Protein AF-A0A660T1B3-F1 (afdb_monomer)

Structure (mmCIF, N/CA/C/O backbone):
data_AF-A0A660T1B3-F1
#
_entry.id   AF-A0A660T1B3-F1
#
loop_
_atom_site.group_PDB
_atom_site.id
_atom_site.type_symbol
_atom_site.label_atom_id
_atom_site.label_alt_id
_atom_site.label_comp_id
_atom_site.label_asym_id
_atom_site.label_entity_id
_atom_site.label_seq_id
_atom_site.pdbx_PDB_ins_code
_atom_site.Cartn_x
_atom_site.Cartn_y
_atom_site.Cartn_z
_atom_site.occupancy
_atom_site.B_iso_or_equiv
_atom_site.auth_seq_id
_atom_site.auth_comp_id
_atom_site.auth_asym_id
_atom_site.auth_atom_id
_atom_site.pdbx_PDB_model_num
ATOM 1 N N . VAL A 1 1 ? 0.454 -4.805 29.488 1.00 26.52 1 VAL A N 1
ATOM 2 C CA . VAL A 1 1 ? -0.826 -5.228 30.100 1.00 26.52 1 VAL A CA 1
ATOM 3 C C . VAL A 1 1 ? -1.821 -5.362 28.967 1.00 26.52 1 VAL A C 1
ATOM 5 O O . VAL A 1 1 ? -2.047 -4.370 28.291 1.00 26.52 1 VAL A O 1
ATOM 8 N N . PHE A 1 2 ? -2.314 -6.566 28.679 1.00 25.52 2 PHE A N 1
ATOM 9 C CA . PHE A 1 2 ? -3.282 -6.783 27.601 1.00 25.52 2 PHE A CA 1
ATOM 10 C C . PHE A 1 2 ? -4.563 -7.349 28.200 1.00 25.52 2 PHE A C 1
ATOM 12 O O . PHE A 1 2 ? -4.541 -8.415 28.809 1.00 25.52 2 PHE A O 1
ATOM 19 N N . ALA A 1 3 ? -5.656 -6.612 28.031 1.00 30.05 3 ALA A N 1
ATOM 20 C CA . ALA A 1 3 ? -7.001 -7.147 28.133 1.00 30.05 3 ALA A CA 1
ATOM 21 C C . ALA A 1 3 ? -7.388 -7.685 26.746 1.00 30.05 3 ALA A C 1
ATOM 23 O O . ALA A 1 3 ? -7.160 -7.025 25.732 1.00 30.05 3 ALA A O 1
ATOM 24 N N . SER A 1 4 ? -7.921 -8.901 26.706 1.00 45.31 4 SER A N 1
ATOM 25 C CA . SER A 1 4 ? -8.544 -9.495 25.519 1.00 45.31 4 SER A CA 1
ATOM 26 C C . SER A 1 4 ? -9.990 -9.016 25.441 1.00 45.31 4 SER A C 1
ATOM 28 O O . SER A 1 4 ? -10.636 -9.098 26.476 1.00 45.31 4 SER A O 1
ATOM 30 N N . TRP A 1 5 ? -10.522 -8.627 24.271 1.00 36.81 5 TRP A N 1
ATOM 31 C CA . TRP A 1 5 ? -11.937 -8.889 23.934 1.00 36.81 5 TRP A CA 1
ATOM 32 C C . TRP A 1 5 ? -12.277 -8.684 22.427 1.00 36.81 5 TRP A C 1
ATOM 34 O O . TRP A 1 5 ? -12.003 -7.644 21.835 1.00 36.81 5 TRP A O 1
ATOM 44 N N . GLU A 1 6 ? -12.833 -9.740 21.819 1.00 46.72 6 GLU A N 1
ATOM 45 C CA . GLU A 1 6 ? -13.788 -9.871 20.684 1.00 46.72 6 GLU A CA 1
ATOM 46 C C . GLU A 1 6 ? -13.691 -9.168 19.307 1.00 46.72 6 GLU A C 1
ATOM 48 O O . GLU A 1 6 ? -14.525 -9.465 18.452 1.00 46.72 6 GLU A O 1
ATOM 53 N N . ASN A 1 7 ? -12.679 -8.375 18.961 1.00 53.16 7 ASN A N 1
ATOM 54 C CA . ASN A 1 7 ? -12.677 -7.723 17.634 1.00 53.16 7 ASN A CA 1
ATOM 55 C C . ASN A 1 7 ? -11.872 -8.472 16.547 1.00 53.16 7 ASN A C 1
ATOM 57 O O . ASN A 1 7 ? -10.643 -8.501 16.555 1.00 53.16 7 ASN A O 1
ATOM 61 N N . ARG A 1 8 ? -12.580 -9.059 15.563 1.00 64.06 8 ARG A N 1
ATOM 62 C CA . ARG A 1 8 ? -12.036 -9.838 14.419 1.00 64.06 8 ARG A CA 1
ATOM 63 C C . ARG A 1 8 ? -11.347 -9.012 13.318 1.00 64.06 8 ARG A C 1
ATOM 65 O O . ARG A 1 8 ? -10.977 -9.575 12.289 1.00 64.06 8 ARG A O 1
ATOM 72 N N . LEU A 1 9 ? -11.165 -7.706 13.491 1.00 65.06 9 LEU A N 1
ATOM 73 C CA . LEU A 1 9 ? -10.537 -6.868 12.470 1.00 65.06 9 LEU A CA 1
ATOM 74 C C . LEU A 1 9 ? -9.041 -6.722 12.732 1.00 65.06 9 LEU A C 1
ATOM 76 O O . LEU A 1 9 ? -8.616 -6.288 13.801 1.00 65.06 9 LEU A O 1
ATOM 80 N N . LYS A 1 10 ? -8.245 -7.047 11.715 1.00 68.38 10 LYS A N 1
ATOM 81 C CA . LYS A 1 10 ? -6.809 -6.784 11.696 1.00 68.38 10 LYS A CA 1
ATOM 82 C C . LYS A 1 10 ? -6.499 -5.836 10.549 1.00 68.38 10 LYS A C 1
ATOM 84 O O . LYS A 1 10 ? -6.680 -6.191 9.390 1.00 68.38 10 LYS A O 1
ATOM 89 N N . ALA A 1 11 ? -6.029 -4.644 10.890 1.00 71.88 11 ALA A N 1
ATOM 90 C CA . ALA A 1 11 ? -5.554 -3.654 9.938 1.00 71.88 11 ALA A CA 1
ATOM 91 C C . ALA A 1 11 ? -4.029 -3.738 9.827 1.00 71.88 11 ALA A C 1
ATOM 93 O O . ALA A 1 11 ? -3.334 -3.768 10.843 1.00 71.88 11 ALA A O 1
ATOM 94 N N . VAL A 1 12 ? -3.502 -3.757 8.604 1.00 74.19 12 VAL A N 1
ATOM 95 C CA . VAL A 1 12 ? -2.057 -3.732 8.345 1.00 74.19 12 VAL A CA 1
ATOM 96 C C . VAL A 1 12 ? -1.754 -2.652 7.319 1.00 74.19 12 VAL A C 1
ATOM 98 O O . VAL A 1 12 ? -2.461 -2.518 6.324 1.00 74.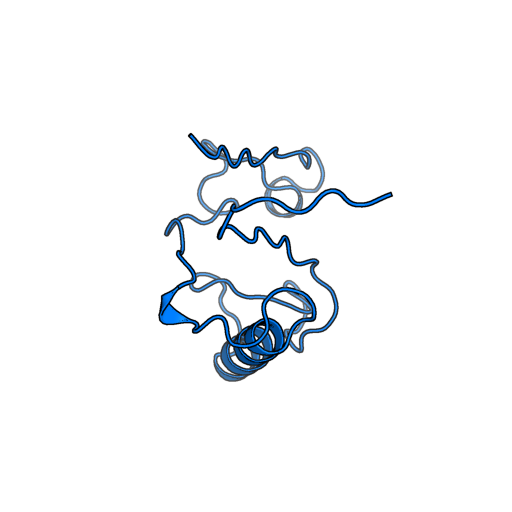19 12 VAL A O 1
ATOM 101 N N . ILE A 1 13 ? -0.680 -1.900 7.556 1.00 77.88 13 ILE A N 1
ATOM 102 C CA . ILE A 1 13 ? -0.122 -0.941 6.602 1.00 77.88 13 ILE A CA 1
ATOM 103 C C . ILE A 1 13 ? 1.257 -1.456 6.200 1.00 77.88 13 ILE A C 1
ATOM 105 O O . ILE A 1 13 ? 2.135 -1.639 7.043 1.00 77.88 13 ILE A O 1
ATOM 109 N N . THR A 1 14 ? 1.454 -1.711 4.909 1.00 81.31 14 THR A N 1
ATOM 110 C CA . THR A 1 14 ? 2.751 -2.135 4.376 1.00 81.31 14 THR A CA 1
ATOM 111 C C . THR A 1 14 ? 3.668 -0.938 4.159 1.00 81.31 14 THR A C 1
ATOM 113 O O . THR A 1 14 ? 3.221 0.135 3.754 1.00 81.31 14 THR A O 1
ATOM 116 N N . THR A 1 15 ? 4.972 -1.134 4.342 1.00 83.00 15 THR A N 1
ATOM 117 C CA . THR A 1 15 ? 5.977 -0.178 3.856 1.00 83.00 15 THR A CA 1
ATOM 118 C C . THR A 1 15 ? 6.417 -0.552 2.440 1.00 83.00 15 THR A C 1
ATOM 120 O O . THR A 1 15 ? 6.064 -1.606 1.919 1.00 83.00 15 THR A O 1
ATOM 123 N N . ARG A 1 16 ? 7.242 0.289 1.810 1.00 85.25 16 ARG A N 1
ATOM 124 C CA . ARG A 1 16 ? 7.850 -0.014 0.504 1.00 85.25 16 ARG A CA 1
ATOM 125 C C . ARG A 1 16 ? 8.961 -1.075 0.549 1.00 85.25 16 ARG A C 1
ATOM 127 O O . ARG A 1 16 ? 9.521 -1.383 -0.505 1.00 85.25 16 ARG A O 1
ATOM 134 N N . ILE A 1 17 ? 9.358 -1.541 1.732 1.00 89.00 17 ILE A N 1
ATOM 135 C CA . ILE A 1 17 ? 10.537 -2.390 1.966 1.00 89.00 17 ILE A CA 1
ATOM 136 C C . ILE A 1 17 ? 10.132 -3.871 1.942 1.00 89.00 17 ILE A C 1
ATOM 138 O O . ILE A 1 17 ? 9.061 -4.221 2.428 1.00 89.00 17 ILE A O 1
ATOM 142 N N . GLY A 1 18 ? 11.012 -4.737 1.424 1.00 87.94 18 GLY A N 1
ATOM 143 C CA . GLY A 1 18 ? 10.880 -6.196 1.533 1.00 87.94 18 GLY A CA 1
ATOM 144 C C . GLY A 1 18 ? 10.221 -6.889 0.339 1.00 87.94 18 GLY A C 1
ATOM 145 O O . GLY A 1 18 ? 9.802 -8.036 0.469 1.00 87.94 18 GLY A O 1
ATOM 146 N N . GLY A 1 19 ? 10.118 -6.211 -0.807 1.00 91.00 19 GLY A N 1
ATOM 147 C CA . GLY A 1 19 ? 9.682 -6.826 -2.063 1.00 91.00 19 GLY A CA 1
ATOM 148 C C . GLY A 1 19 ? 10.798 -6.910 -3.104 1.00 91.00 19 GLY A C 1
ATOM 149 O O . GLY A 1 19 ? 11.960 -6.639 -2.802 1.00 91.00 19 GLY A O 1
ATOM 150 N N . ILE A 1 20 ? 10.438 -7.280 -4.334 1.00 93.94 20 ILE A N 1
ATOM 151 C CA . ILE A 1 20 ? 11.387 -7.504 -5.440 1.00 93.94 20 ILE A CA 1
ATOM 152 C C . ILE A 1 20 ? 11.179 -6.587 -6.656 1.00 93.94 20 ILE A C 1
ATOM 154 O O . ILE A 1 20 ? 11.858 -6.745 -7.669 1.00 93.94 20 ILE A O 1
ATOM 158 N N . SER A 1 21 ? 10.255 -5.628 -6.579 1.00 92.19 21 SER A N 1
ATOM 159 C CA . SER A 1 21 ? 10.030 -4.654 -7.651 1.00 92.19 21 SER A CA 1
ATOM 160 C C . SER A 1 21 ? 11.258 -3.763 -7.844 1.00 92.19 21 SER A C 1
ATOM 162 O O . SER A 1 21 ? 11.921 -3.365 -6.879 1.00 92.19 21 SER A O 1
ATOM 164 N N . LEU A 1 22 ? 11.542 -3.399 -9.092 1.00 90.94 22 LEU A N 1
ATOM 165 C CA . LEU A 1 22 ? 12.677 -2.548 -9.453 1.00 90.94 22 LEU A CA 1
ATOM 166 C C . LEU A 1 22 ? 12.315 -1.050 -9.410 1.00 90.94 22 LEU A C 1
ATOM 168 O O . LEU A 1 22 ? 11.136 -0.684 -9.329 1.00 90.94 22 LEU A O 1
ATOM 172 N N . PRO A 1 23 ? 13.310 -0.138 -9.417 1.00 88.19 23 PRO A N 1
ATOM 173 C CA . PRO A 1 23 ? 13.051 1.288 -9.596 1.00 88.19 23 PRO A CA 1
ATOM 174 C C . PRO A 1 23 ? 12.192 1.552 -10.849 1.00 88.19 23 PRO A C 1
ATOM 176 O O . PRO A 1 23 ? 12.371 0.866 -11.851 1.00 88.19 23 PRO A O 1
ATOM 179 N N . PRO A 1 24 ? 11.273 2.538 -10.820 1.00 83.00 24 PRO A N 1
ATOM 180 C CA . PRO A 1 24 ? 11.080 3.547 -9.773 1.00 83.00 24 PRO A CA 1
ATOM 181 C C . PRO A 1 24 ? 10.147 3.116 -8.626 1.00 83.00 24 PRO A C 1
ATOM 183 O O . PRO A 1 24 ? 9.932 3.886 -7.685 1.00 83.00 24 P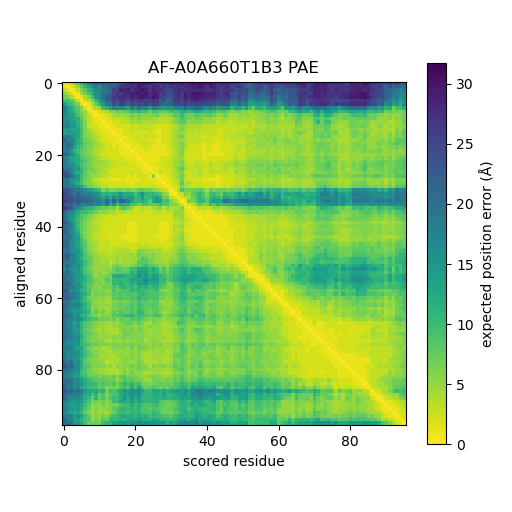RO A O 1
ATOM 186 N N . ILE A 1 25 ? 9.561 1.920 -8.680 1.00 83.00 25 ILE A N 1
ATOM 187 C CA . ILE A 1 25 ? 8.528 1.436 -7.743 1.00 83.00 25 ILE A CA 1
ATOM 188 C C . ILE A 1 25 ? 9.056 0.451 -6.693 1.00 83.00 25 ILE A C 1
ATOM 190 O O . ILE A 1 25 ? 8.272 -0.148 -5.962 1.00 83.00 25 ILE A O 1
ATOM 194 N N . SER A 1 26 ? 10.378 0.329 -6.565 1.00 87.62 26 SER A N 1
ATOM 195 C CA . SER A 1 26 ? 10.990 -0.574 -5.595 1.00 87.62 26 SER A CA 1
ATOM 196 C C . SER A 1 26 ? 10.566 -0.288 -4.141 1.00 87.62 26 SER A C 1
ATOM 198 O O . SER A 1 26 ? 10.409 0.872 -3.728 1.00 87.62 26 SER A O 1
ATOM 200 N N . SER A 1 27 ? 10.403 -1.305 -3.290 1.00 90.25 27 SER A N 1
ATOM 201 C CA . SER A 1 27 ? 10.634 -2.746 -3.525 1.00 90.25 27 SER A CA 1
ATOM 202 C C . SER A 1 27 ? 9.356 -3.589 -3.423 1.00 90.25 27 SER A C 1
ATOM 204 O O . SER A 1 27 ? 9.208 -4.559 -4.153 1.00 90.25 27 SER A O 1
ATOM 206 N N . LEU A 1 28 ? 8.402 -3.204 -2.571 1.00 89.62 28 LEU A N 1
ATOM 207 C CA . LEU A 1 28 ? 7.157 -3.936 -2.323 1.00 89.62 28 LEU A CA 1
ATOM 208 C C . LEU A 1 28 ? 5.963 -3.249 -3.004 1.00 89.62 28 LEU A C 1
ATOM 210 O O . LEU A 1 28 ? 5.106 -2.666 -2.344 1.00 89.62 28 LEU A O 1
ATOM 214 N N . SER A 1 29 ? 5.920 -3.276 -4.337 1.00 87.75 29 SER A N 1
ATOM 215 C CA . SER A 1 29 ? 4.752 -2.801 -5.088 1.00 87.75 29 SER A CA 1
ATOM 216 C C . SER A 1 29 ? 3.635 -3.848 -5.073 1.00 87.75 29 SER A C 1
ATOM 218 O O . SER A 1 29 ? 3.881 -5.032 -5.306 1.00 87.75 29 SER A O 1
ATOM 220 N N . LEU A 1 30 ? 2.403 -3.406 -4.805 1.00 82.25 30 LEU A N 1
ATOM 221 C CA . LEU A 1 30 ? 1.201 -4.256 -4.729 1.00 82.25 30 LEU A CA 1
ATOM 222 C C . LEU A 1 30 ? 0.132 -3.880 -5.759 1.00 82.25 30 LEU A C 1
ATOM 224 O O . LEU A 1 30 ? -0.807 -4.649 -6.000 1.00 82.25 30 LEU A O 1
ATOM 228 N N . GLY A 1 31 ? 0.270 -2.683 -6.335 1.00 74.00 31 GLY A N 1
ATOM 229 C CA . GLY A 1 31 ? -0.724 -2.059 -7.192 1.00 74.00 31 GLY A CA 1
ATOM 230 C C . GLY A 1 31 ? -0.998 -2.868 -8.455 1.00 74.00 31 GLY A C 1
ATOM 231 O O . GLY A 1 31 ? -0.139 -3.575 -8.967 1.00 74.00 31 GLY A O 1
ATOM 232 N N . HIS A 1 32 ? -2.226 -2.756 -8.950 1.00 62.16 32 HIS A N 1
ATOM 233 C CA . HIS A 1 32 ? -2.641 -3.325 -10.233 1.00 62.16 32 HIS A CA 1
ATOM 234 C C . HIS A 1 32 ? -2.375 -2.372 -11.414 1.00 62.16 32 HIS A C 1
ATOM 236 O O . HIS A 1 32 ? -2.325 -2.817 -12.550 1.00 62.16 32 HIS A O 1
ATOM 242 N N . LEU A 1 33 ? -2.193 -1.074 -11.129 1.00 57.91 33 LEU A N 1
ATOM 243 C CA . LEU A 1 33 ? -2.096 0.010 -12.119 1.00 57.91 33 LEU A CA 1
ATOM 244 C C . LEU A 1 33 ? -0.665 0.516 -12.360 1.00 57.91 33 LEU A C 1
ATOM 246 O O . LEU A 1 33 ? -0.468 1.422 -13.162 1.00 57.91 33 LEU A O 1
ATOM 250 N N . ALA A 1 34 ? 0.323 0.003 -11.627 1.00 60.00 34 ALA A N 1
ATOM 251 C CA . ALA A 1 34 ? 1.719 0.281 -11.940 1.00 60.00 34 ALA A CA 1
ATOM 252 C C . ALA A 1 34 ? 2.170 -0.712 -13.015 1.00 60.00 34 ALA A C 1
ATOM 254 O O . ALA A 1 34 ? 1.877 -1.899 -12.870 1.00 60.00 34 ALA A O 1
ATOM 255 N N . ASP A 1 35 ? 2.905 -0.243 -14.026 1.00 67.56 35 ASP A N 1
ATOM 256 C CA . ASP A 1 35 ? 3.592 -1.057 -15.045 1.00 67.56 35 ASP A CA 1
ATOM 257 C C . ASP A 1 35 ? 4.736 -1.894 -14.432 1.00 67.56 35 ASP A C 1
ATOM 259 O O . ASP A 1 35 ? 5.890 -1.835 -14.855 1.00 67.56 35 ASP A O 1
ATOM 263 N N . ASP A 1 36 ? 4.452 -2.619 -13.352 1.00 81.19 36 ASP A N 1
ATOM 264 C CA . ASP A 1 36 ? 5.401 -3.522 -12.720 1.00 81.19 36 ASP A CA 1
ATOM 265 C C . ASP A 1 36 ? 5.411 -4.875 -13.430 1.00 81.19 36 ASP A C 1
ATOM 267 O O . ASP A 1 36 ? 4.442 -5.295 -14.068 1.00 81.19 36 ASP A O 1
ATOM 271 N N . ASN A 1 37 ? 6.507 -5.605 -13.250 1.00 87.19 37 ASN A N 1
ATOM 272 C CA . ASN A 1 37 ? 6.614 -6.977 -13.701 1.00 87.19 37 ASN A CA 1
ATOM 273 C C . ASN A 1 37 ? 5.540 -7.843 -12.998 1.00 87.19 37 ASN A C 1
ATOM 275 O O . ASN A 1 37 ? 5.519 -7.901 -11.763 1.00 87.19 37 ASN A O 1
ATOM 279 N N . PRO A 1 38 ? 4.690 -8.583 -13.739 1.00 88.88 38 PRO A N 1
ATOM 280 C CA . PRO A 1 38 ? 3.650 -9.428 -13.147 1.00 88.88 38 PRO A CA 1
ATOM 281 C C . PRO A 1 38 ? 4.174 -10.453 -12.131 1.00 88.88 38 PRO A C 1
ATOM 283 O O . PRO A 1 38 ? 3.51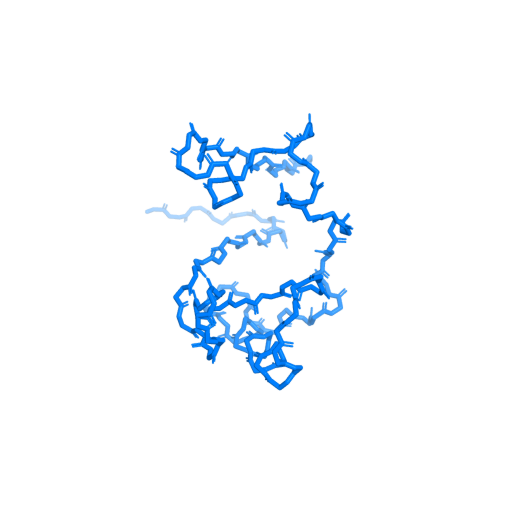1 -10.734 -11.132 1.00 88.88 38 PRO A O 1
ATOM 286 N N . SER A 1 39 ? 5.385 -10.977 -12.342 1.00 90.69 39 SER A N 1
ATOM 287 C CA . SER A 1 39 ? 6.036 -11.907 -11.413 1.00 90.69 39 SER A CA 1
ATOM 288 C C . SER A 1 39 ? 6.466 -11.213 -10.120 1.00 90.69 39 SER A C 1
ATOM 290 O O . SER A 1 39 ? 6.339 -11.796 -9.044 1.00 90.69 39 SER A O 1
ATOM 292 N N . ALA A 1 40 ? 6.918 -9.955 -10.198 1.00 91.12 40 ALA A N 1
ATOM 293 C CA . ALA A 1 40 ? 7.239 -9.156 -9.017 1.00 91.12 40 ALA A CA 1
ATOM 294 C C . ALA A 1 40 ? 5.983 -8.861 -8.190 1.00 91.12 40 ALA A C 1
ATOM 296 O O . ALA A 1 40 ? 5.987 -9.059 -6.974 1.00 91.12 40 ALA A O 1
ATOM 297 N N . LEU A 1 41 ? 4.878 -8.495 -8.849 1.00 87.50 41 LEU A N 1
ATOM 298 C CA . LEU A 1 41 ? 3.584 -8.314 -8.189 1.00 87.50 41 LEU A CA 1
ATOM 299 C C . LEU A 1 41 ? 3.128 -9.602 -7.498 1.00 87.50 41 LEU A C 1
ATOM 301 O O . LEU A 1 41 ? 2.768 -9.570 -6.323 1.00 87.50 41 LEU A O 1
ATOM 305 N N . ALA A 1 42 ? 3.176 -10.742 -8.190 1.00 87.88 42 ALA A N 1
ATOM 306 C CA . ALA A 1 42 ? 2.797 -12.028 -7.611 1.00 87.88 42 ALA A CA 1
ATOM 307 C C . ALA A 1 42 ? 3.650 -12.380 -6.378 1.00 87.88 42 ALA A C 1
ATOM 309 O O . ALA A 1 42 ? 3.105 -12.744 -5.332 1.00 87.88 42 ALA A O 1
ATOM 310 N N . ALA A 1 43 ? 4.972 -12.208 -6.461 1.00 90.25 43 ALA A N 1
ATOM 311 C CA . ALA A 1 43 ? 5.886 -12.484 -5.355 1.00 90.25 43 ALA A CA 1
ATOM 312 C C . ALA A 1 43 ? 5.641 -11.562 -4.147 1.00 90.25 43 ALA A C 1
ATOM 314 O O . ALA A 1 43 ? 5.563 -12.034 -3.009 1.00 90.25 43 ALA A O 1
ATOM 315 N N . ASN A 1 44 ? 5.455 -10.260 -4.383 1.00 89.81 44 ASN A N 1
ATOM 316 C CA . ASN A 1 44 ? 5.172 -9.281 -3.333 1.00 89.81 44 ASN A CA 1
ATOM 317 C C . ASN A 1 44 ? 3.839 -9.579 -2.625 1.00 89.81 44 ASN A C 1
ATOM 319 O O . ASN A 1 44 ? 3.768 -9.561 -1.396 1.00 89.81 44 ASN A O 1
ATOM 323 N N . ARG A 1 45 ? 2.789 -9.931 -3.380 1.00 85.94 45 ARG A N 1
ATOM 324 C CA . ARG A 1 45 ? 1.475 -10.314 -2.829 1.00 85.94 45 ARG A CA 1
ATOM 325 C C . ARG A 1 45 ? 1.545 -11.602 -2.004 1.00 85.94 45 ARG A C 1
ATOM 327 O O . ARG A 1 45 ? 0.971 -11.680 -0.915 1.00 85.94 45 ARG A O 1
ATOM 334 N N . ALA A 1 46 ? 2.313 -12.589 -2.467 1.00 85.12 46 ALA A N 1
ATOM 335 C CA . ALA A 1 46 ? 2.565 -13.820 -1.718 1.00 85.12 46 ALA A CA 1
ATOM 336 C C . ALA A 1 46 ? 3.365 -13.575 -0.422 1.00 85.12 46 ALA A C 1
ATOM 338 O O . ALA A 1 46 ? 3.207 -14.308 0.556 1.00 85.12 46 ALA A O 1
ATOM 339 N N . CYS A 1 47 ? 4.222 -12.549 -0.383 1.00 83.56 47 CYS A N 1
ATOM 340 C CA . CYS A 1 47 ? 4.933 -12.146 0.833 1.00 83.56 47 CYS A CA 1
ATOM 341 C C . CYS A 1 47 ? 3.962 -11.650 1.918 1.00 83.56 47 CYS A C 1
ATOM 343 O O . CYS A 1 47 ? 4.039 -12.099 3.059 1.00 83.56 47 CYS A O 1
ATOM 345 N N . ILE A 1 48 ? 2.979 -10.821 1.550 1.00 79.56 48 ILE A N 1
ATOM 346 C CA . ILE A 1 48 ? 1.975 -10.283 2.489 1.00 79.56 48 ILE A CA 1
ATOM 347 C C . ILE A 1 48 ? 1.157 -11.383 3.153 1.00 79.56 48 ILE A C 1
ATOM 349 O O . ILE A 1 48 ? 0.929 -11.334 4.357 1.00 79.56 48 ILE A O 1
ATOM 353 N N . SER A 1 49 ? 0.776 -12.412 2.395 1.00 75.12 49 SER A N 1
ATOM 354 C CA . SER A 1 49 ? -0.002 -13.545 2.925 1.00 75.12 49 SER A CA 1
ATOM 355 C C . SER A 1 49 ? 0.740 -14.314 4.034 1.00 75.12 49 SER A C 1
ATOM 357 O O . SER A 1 49 ? 0.134 -15.071 4.792 1.00 75.12 49 SER A O 1
ATOM 359 N N . ARG A 1 50 ? 2.062 -14.119 4.135 1.00 75.31 50 ARG A N 1
ATOM 360 C CA . ARG A 1 50 ? 2.952 -14.722 5.135 1.00 75.31 50 ARG A CA 1
ATOM 361 C C . ARG A 1 50 ? 3.424 -13.720 6.196 1.00 75.31 50 ARG A C 1
ATOM 363 O O . ARG A 1 50 ? 4.222 -14.089 7.055 1.00 75.31 50 ARG A O 1
ATOM 370 N N . ALA A 1 51 ? 2.967 -12.466 6.146 1.00 74.25 51 ALA A N 1
ATOM 371 C CA . ALA A 1 51 ? 3.427 -11.424 7.052 1.00 74.25 51 ALA A CA 1
ATOM 372 C C . ALA A 1 51 ? 2.973 -11.693 8.504 1.00 74.25 51 ALA A C 1
ATOM 374 O O . ALA A 1 51 ? 1.817 -12.076 8.736 1.00 74.25 51 ALA A O 1
ATOM 375 N N . PRO A 1 52 ? 3.844 -11.454 9.504 1.00 66.31 52 PRO A N 1
ATOM 376 C CA . PRO A 1 52 ? 3.469 -11.560 10.910 1.00 66.31 52 PRO A CA 1
ATOM 377 C C . PRO A 1 52 ? 2.303 -10.612 11.221 1.00 66.31 52 PRO A C 1
ATOM 379 O O . PRO A 1 52 ? 2.377 -9.420 10.938 1.00 66.31 52 PRO A O 1
ATOM 382 N N . GLY A 1 53 ? 1.215 -11.136 11.788 1.00 67.94 53 GLY A N 1
ATOM 383 C CA . GLY A 1 53 ? 0.018 -10.361 12.148 1.00 67.94 53 GLY A CA 1
ATOM 384 C C . GLY A 1 53 ? -1.229 -10.712 11.334 1.00 67.94 53 GLY A C 1
ATOM 385 O O . GLY A 1 53 ? -2.320 -10.745 11.904 1.00 67.94 53 GLY A O 1
ATOM 386 N N . ILE A 1 54 ? -1.076 -11.108 10.067 1.00 72.00 54 ILE A N 1
ATOM 387 C CA . ILE A 1 54 ? -2.169 -11.571 9.185 1.00 72.00 54 ILE A CA 1
ATOM 388 C C . ILE A 1 54 ? -1.940 -12.992 8.623 1.00 72.00 54 ILE A C 1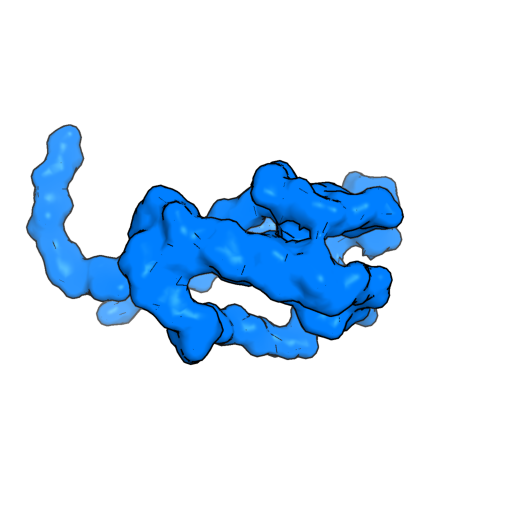
ATOM 390 O O . ILE A 1 54 ? -2.202 -13.228 7.442 1.00 72.00 54 ILE A O 1
ATOM 394 N N . PRO A 1 55 ? -1.454 -13.963 9.427 1.00 63.78 55 PRO A N 1
ATOM 395 C CA . PRO A 1 55 ? -1.170 -15.301 8.921 1.00 63.78 55 PRO A CA 1
ATOM 396 C C . PRO A 1 55 ? -2.446 -15.934 8.363 1.00 63.78 55 PRO A C 1
ATOM 398 O O . PRO A 1 55 ? -3.462 -16.015 9.054 1.00 63.78 55 PRO A O 1
ATOM 401 N N . GLY A 1 56 ? -2.385 -16.365 7.103 1.00 65.12 56 GLY A N 1
ATOM 402 C CA . GLY A 1 56 ? -3.504 -17.032 6.445 1.00 65.12 56 GLY A CA 1
ATOM 403 C C . GLY A 1 56 ? -4.640 -16.107 6.014 1.00 65.12 56 GLY A C 1
ATOM 404 O O . GLY A 1 56 ? -5.704 -16.617 5.680 1.00 65.12 56 GLY A O 1
ATOM 405 N N . ALA A 1 57 ? -4.447 -14.781 5.990 1.00 69.25 57 ALA A N 1
ATOM 406 C CA . ALA A 1 57 ? -5.382 -13.892 5.304 1.00 69.25 57 ALA A CA 1
ATOM 407 C C . ALA A 1 57 ? -5.373 -14.236 3.801 1.00 69.25 57 ALA A C 1
ATOM 409 O O . ALA A 1 57 ? -4.350 -14.018 3.142 1.00 69.25 57 ALA A O 1
ATOM 410 N N . PRO A 1 58 ? -6.458 -14.806 3.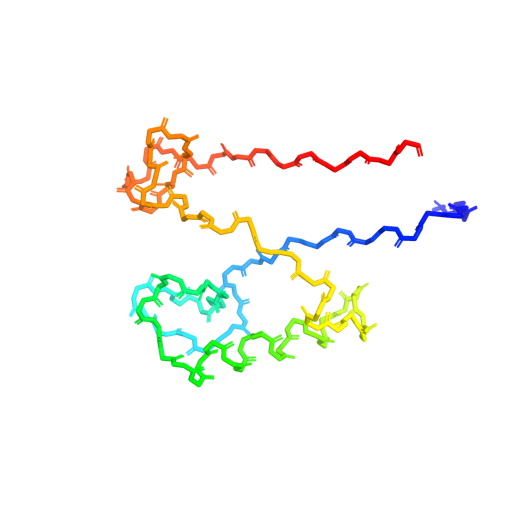240 1.00 69.81 58 PRO A N 1
ATOM 411 C CA . PRO A 1 58 ? -6.490 -15.101 1.820 1.00 69.81 58 PRO A CA 1
ATOM 412 C C . PRO A 1 58 ? -6.484 -13.781 1.055 1.00 69.81 58 PRO A C 1
ATOM 414 O O . PRO A 1 58 ? -7.107 -12.808 1.477 1.00 69.81 58 PRO A O 1
ATOM 417 N N . TRP A 1 59 ? -5.832 -13.758 -0.108 1.00 71.06 59 TRP A N 1
ATOM 418 C CA . TRP A 1 59 ? -5.852 -12.588 -0.992 1.00 71.06 59 TRP A CA 1
ATOM 419 C C . TRP A 1 59 ? -7.286 -12.139 -1.335 1.00 71.06 59 TRP A C 1
ATOM 421 O O . TRP A 1 59 ? -7.527 -10.960 -1.553 1.00 71.06 59 TRP A O 1
ATOM 431 N N . ALA A 1 60 ? -8.251 -13.066 -1.299 1.00 72.06 60 ALA A N 1
ATOM 432 C CA . ALA A 1 60 ? -9.680 -12.795 -1.469 1.00 72.06 60 ALA A CA 1
ATOM 433 C C . ALA A 1 60 ? -10.297 -11.884 -0.386 1.00 72.06 60 ALA A C 1
ATOM 435 O O . ALA A 1 60 ? -11.343 -11.295 -0.628 1.00 72.06 60 ALA A O 1
ATOM 436 N N . ASN A 1 61 ? -9.662 -11.752 0.784 1.00 71.62 61 ASN A N 1
ATOM 437 C CA . ASN A 1 61 ? -10.109 -10.871 1.870 1.00 71.62 61 ASN A CA 1
ATOM 438 C C . ASN A 1 61 ? -9.401 -9.505 1.846 1.00 71.62 61 ASN A C 1
ATOM 440 O O . ASN A 1 61 ? -9.556 -8.718 2.780 1.00 71.62 61 ASN A O 1
ATOM 444 N N . ILE A 1 62 ? -8.582 -9.239 0.826 1.00 71.69 62 ILE A N 1
ATOM 445 C CA . ILE A 1 62 ? -7.920 -7.953 0.624 1.00 71.69 62 ILE A CA 1
ATOM 446 C C . ILE A 1 62 ? -8.736 -7.184 -0.403 1.00 71.69 62 ILE A C 1
ATOM 448 O O . ILE A 1 62 ? -8.772 -7.548 -1.577 1.00 71.69 62 ILE A O 1
ATOM 452 N N . ASP A 1 63 ? -9.374 -6.112 0.052 1.00 70.88 63 ASP A N 1
ATOM 453 C CA . ASP A 1 63 ? -10.088 -5.208 -0.836 1.00 70.88 63 ASP A CA 1
ATOM 454 C C . ASP A 1 63 ? -9.125 -4.188 -1.458 1.00 70.88 63 ASP A C 1
ATOM 456 O O . ASP A 1 63 ? -8.165 -3.726 -0.831 1.00 70.88 63 ASP A O 1
ATOM 460 N N . ASN A 1 64 ? -9.376 -3.844 -2.715 1.00 71.94 64 ASN A N 1
ATOM 461 C CA . ASN A 1 64 ? -8.644 -2.821 -3.438 1.00 71.94 64 ASN A CA 1
ATOM 462 C C . ASN A 1 64 ? -9.627 -1.718 -3.810 1.00 71.94 64 ASN A C 1
ATOM 464 O O . ASN A 1 64 ? -10.539 -1.943 -4.596 1.00 71.94 64 ASN A O 1
ATOM 468 N N . ALA A 1 65 ? -9.371 -0.504 -3.320 1.00 72.56 65 ALA A N 1
ATOM 469 C CA . ALA A 1 65 ? -10.204 0.663 -3.598 1.00 72.56 65 ALA A CA 1
ATOM 470 C C . ALA A 1 65 ? -10.366 0.976 -5.101 1.00 72.56 65 ALA A C 1
ATOM 472 O O . ALA A 1 65 ? -11.217 1.775 -5.467 1.00 72.56 65 ALA A O 1
ATOM 473 N N . GLY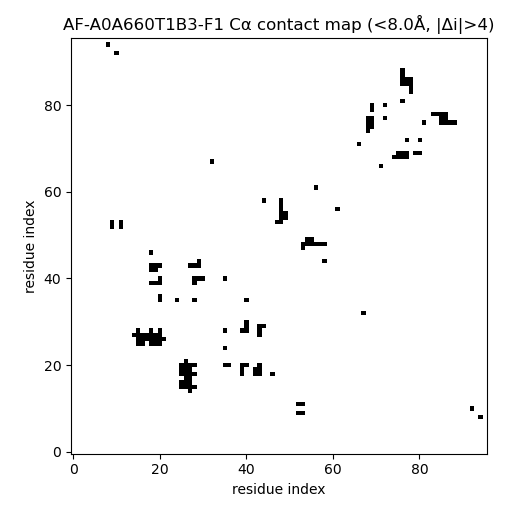 A 1 66 ? -9.537 0.403 -5.982 1.00 73.38 66 GLY A N 1
ATOM 474 C CA . GLY A 1 66 ? -9.626 0.592 -7.431 1.00 73.38 66 GLY A CA 1
ATOM 475 C C . GLY A 1 66 ? -9.087 1.942 -7.912 1.00 73.38 66 GLY A C 1
ATOM 476 O O . GLY A 1 66 ? -9.131 2.238 -9.104 1.00 73.38 66 GLY A O 1
ATOM 477 N N . PHE A 1 67 ? -8.534 2.754 -7.008 1.00 77.94 67 PHE A N 1
ATOM 478 C CA . PHE A 1 67 ? -8.011 4.083 -7.306 1.00 77.94 67 PHE A CA 1
ATOM 479 C C . PHE A 1 67 ? -6.494 4.146 -7.132 1.00 77.94 67 PHE A C 1
ATOM 481 O O . PHE A 1 67 ? -5.918 3.561 -6.215 1.00 77.94 67 PHE A O 1
ATOM 488 N N . CYS A 1 68 ? -5.835 4.905 -8.009 1.00 77.44 68 CYS A N 1
ATOM 489 C CA . CYS A 1 68 ? -4.419 5.230 -7.884 1.00 77.44 68 CYS A CA 1
ATOM 490 C C . CYS A 1 68 ? -4.266 6.667 -7.385 1.00 77.44 68 CYS A C 1
ATOM 492 O O . CYS A 1 68 ? -4.640 7.611 -8.084 1.00 77.44 68 CYS A O 1
ATOM 494 N N . THR A 1 69 ? 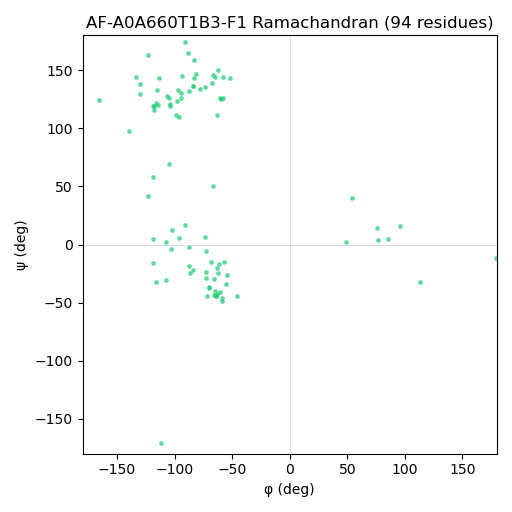-3.639 6.839 -6.221 1.00 82.44 69 THR A N 1
ATOM 495 C CA . THR A 1 69 ? -3.383 8.166 -5.635 1.00 82.44 69 THR A CA 1
ATOM 496 C C . THR A 1 69 ? -2.480 9.038 -6.511 1.00 82.44 69 THR A C 1
ATOM 498 O O . THR A 1 69 ? -2.555 10.256 -6.449 1.00 82.44 69 THR A O 1
ATOM 501 N N . ALA A 1 70 ? -1.647 8.446 -7.375 1.00 84.19 70 ALA A N 1
ATOM 502 C CA . ALA A 1 70 ? -0.831 9.189 -8.340 1.00 84.19 70 ALA A CA 1
ATOM 503 C C . A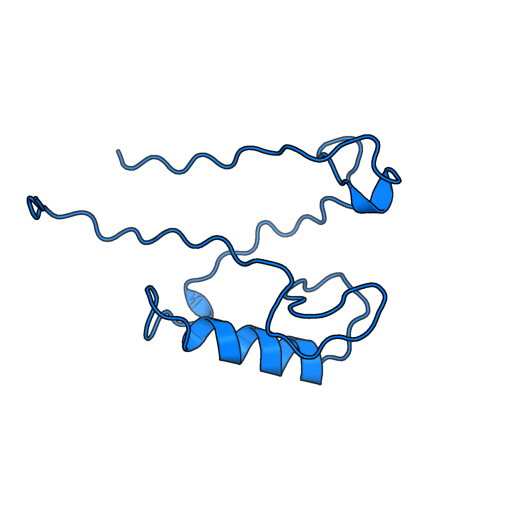LA A 1 70 ? -1.571 9.555 -9.642 1.00 84.19 70 ALA A C 1
ATOM 505 O O . ALA A 1 70 ? -1.130 10.466 -10.342 1.00 84.19 70 ALA A O 1
ATOM 506 N N . CYS A 1 71 ? -2.653 8.851 -9.996 1.00 84.06 71 CYS A N 1
ATOM 507 C CA . CYS A 1 71 ? -3.476 9.176 -11.169 1.00 84.06 71 CYS A CA 1
ATOM 508 C C . CYS A 1 71 ? -4.563 10.206 -10.841 1.00 84.06 71 CYS A C 1
ATOM 510 O O . CYS A 1 71 ? -5.028 10.897 -11.738 1.00 84.06 71 CYS A O 1
ATOM 512 N N . ARG A 1 72 ? -4.970 10.289 -9.570 1.00 85.94 72 ARG A N 1
ATOM 513 C CA . ARG A 1 72 ? -6.054 11.147 -9.082 1.00 85.94 72 ARG A CA 1
ATOM 514 C C . ARG A 1 72 ? -5.539 12.150 -8.051 1.00 85.94 72 ARG A C 1
ATOM 516 O O . ARG A 1 72 ? -5.990 12.160 -6.912 1.00 85.94 72 ARG A O 1
ATOM 523 N N . THR A 1 73 ? -4.572 12.977 -8.445 1.00 89.12 73 THR A N 1
ATOM 524 C CA . THR A 1 73 ? -3.973 13.986 -7.551 1.00 89.12 73 THR A CA 1
ATOM 525 C C . THR A 1 73 ? -4.924 15.121 -7.168 1.00 89.12 73 THR A C 1
ATOM 527 O O . THR A 1 73 ? -4.662 15.818 -6.200 1.00 89.12 73 THR A O 1
ATOM 530 N N . GLU A 1 74 ? -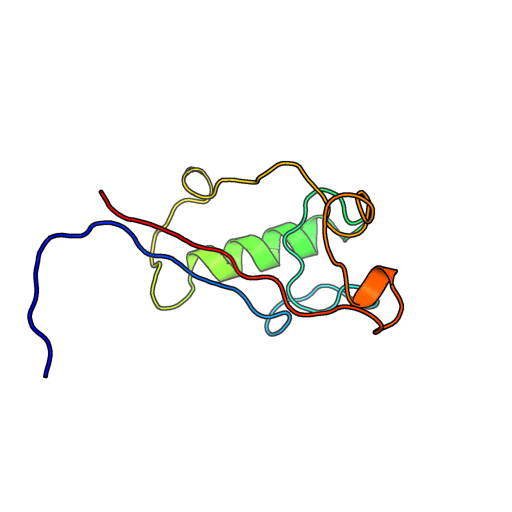6.043 15.276 -7.881 1.00 89.44 74 GLU A N 1
ATOM 531 C CA . GLU A 1 74 ? -7.129 16.196 -7.502 1.00 89.44 74 GLU A CA 1
ATOM 532 C C . GLU A 1 74 ? -7.943 15.680 -6.298 1.00 89.44 74 GLU A C 1
ATOM 534 O O . GLU A 1 74 ? -8.579 16.455 -5.592 1.00 89.44 74 GLU A O 1
ATOM 539 N N . GLU A 1 75 ? -7.933 14.361 -6.063 1.00 86.12 75 GLU A N 1
ATOM 540 C CA . GLU A 1 75 ? -8.691 13.697 -4.991 1.00 86.12 75 GLU A CA 1
ATOM 541 C C . GLU A 1 75 ? -7.780 13.215 -3.848 1.00 86.12 75 GLU A C 1
ATOM 543 O O . GLU A 1 75 ? -8.204 13.154 -2.694 1.00 86.12 75 GLU A O 1
ATOM 548 N N . PHE A 1 76 ? -6.526 12.855 -4.149 1.00 85.38 76 PHE A N 1
ATOM 549 C CA . PHE A 1 76 ? -5.597 12.244 -3.198 1.00 85.38 76 PHE A CA 1
ATOM 550 C C . PHE A 1 76 ? -4.212 12.887 -3.228 1.00 85.38 76 PHE A C 1
ATOM 552 O O . PHE A 1 76 ? -3.657 13.162 -4.287 1.00 85.38 76 PHE A O 1
ATOM 559 N N . PHE A 1 77 ? -3.577 12.974 -2.059 1.00 85.69 77 PHE A N 1
ATOM 560 C CA . PHE A 1 77 ? -2.164 13.335 -1.962 1.00 85.69 77 PHE A CA 1
ATOM 561 C C . PHE A 1 77 ? -1.248 12.193 -2.417 1.00 85.69 77 PHE A C 1
ATOM 563 O O . PHE A 1 77 ? -1.403 11.038 -2.003 1.00 85.69 77 PHE A O 1
ATOM 570 N N . SER A 1 78 ? -0.230 12.525 -3.211 1.00 85.94 78 SER A N 1
ATOM 571 C CA . SER A 1 78 ? 0.795 11.589 -3.668 1.00 85.94 78 SER A CA 1
ATOM 572 C C . SER A 1 78 ? 2.181 12.226 -3.665 1.00 85.94 78 SER A C 1
ATOM 574 O O . SER A 1 78 ? 2.612 12.827 -4.650 1.00 85.94 78 SER A O 1
ATOM 576 N N . TYR A 1 79 ? 2.941 11.970 -2.592 1.00 87.38 79 TYR A N 1
ATOM 577 C CA . TYR A 1 79 ? 4.317 12.462 -2.411 1.00 87.38 79 TYR A CA 1
ATOM 578 C C . TYR A 1 79 ? 5.183 12.271 -3.661 1.00 87.38 79 TYR A C 1
ATOM 580 O O . TYR A 1 79 ? 5.911 13.167 -4.078 1.00 87.38 79 TYR A O 1
ATOM 588 N N . LYS A 1 80 ? 5.102 11.094 -4.292 1.00 83.12 80 LYS A N 1
ATOM 589 C CA . LYS A 1 80 ? 5.925 10.769 -5.462 1.00 83.12 80 LYS A CA 1
ATOM 590 C C . LYS A 1 80 ? 5.488 11.543 -6.712 1.00 83.12 80 LYS A C 1
ATOM 592 O O . LYS A 1 80 ? 6.351 12.036 -7.434 1.00 83.12 80 LYS A O 1
ATOM 597 N N . LYS A 1 81 ? 4.181 11.638 -6.988 1.00 86.62 81 LYS A N 1
ATOM 598 C CA . LYS A 1 81 ? 3.669 12.334 -8.183 1.00 86.62 81 LYS A CA 1
ATOM 599 C C . LYS A 1 81 ? 3.856 13.846 -8.068 1.00 86.62 81 LYS A C 1
ATOM 601 O O . LYS A 1 81 ? 4.238 14.487 -9.042 1.00 86.62 81 LYS A O 1
ATOM 606 N N . GLU A 1 82 ? 3.671 14.374 -6.865 1.00 90.44 82 GLU A N 1
ATOM 607 C CA . GLU A 1 82 ? 3.767 15.797 -6.532 1.00 90.44 82 GLU A CA 1
ATOM 608 C C . GLU A 1 82 ? 5.183 16.204 -6.091 1.00 90.44 82 GLU A C 1
ATOM 610 O O . GLU A 1 82 ? 5.381 17.265 -5.508 1.00 90.44 82 GLU A O 1
ATOM 615 N N . ARG A 1 83 ? 6.191 15.366 -6.377 1.00 91.12 83 ARG A N 1
ATOM 616 C CA . ARG A 1 83 ? 7.624 15.676 -6.214 1.00 91.12 83 ARG A CA 1
ATOM 617 C C . ARG A 1 83 ? 8.000 16.158 -4.807 1.00 91.12 83 ARG A C 1
ATOM 619 O O . ARG A 1 83 ? 8.830 17.045 -4.641 1.00 91.12 83 ARG A O 1
ATOM 626 N N . GLY A 1 84 ? 7.405 15.531 -3.799 1.00 88.31 84 GLY A N 1
ATOM 627 C CA . GLY A 1 84 ? 7.704 15.747 -2.388 1.00 88.31 84 GLY A CA 1
ATOM 628 C C . GLY A 1 84 ? 6.957 16.901 -1.723 1.00 88.31 84 GLY A C 1
ATOM 629 O O . GLY A 1 84 ? 7.215 17.170 -0.553 1.00 88.31 84 GLY A O 1
ATOM 630 N N . LEU A 1 85 ? 6.030 17.558 -2.427 1.00 88.62 85 LEU A N 1
ATOM 631 C CA . LEU A 1 85 ? 5.234 18.662 -1.876 1.00 88.62 85 LEU A CA 1
ATOM 632 C C . LEU A 1 85 ? 4.161 18.197 -0.879 1.00 88.62 85 LEU A C 1
ATOM 634 O O . LEU A 1 85 ? 3.804 18.929 0.041 1.00 88.62 85 LEU A O 1
ATOM 638 N N . THR A 1 86 ? 3.665 16.972 -1.035 1.00 85.38 86 THR A N 1
ATOM 639 C CA . THR A 1 86 ? 2.611 16.372 -0.200 1.00 85.38 86 THR A CA 1
ATOM 640 C C . THR A 1 86 ? 3.115 15.071 0.404 1.00 85.38 86 THR A C 1
ATOM 642 O O . THR A 1 86 ? 4.095 14.534 -0.088 1.00 85.38 86 THR A O 1
ATOM 645 N N . GLY A 1 87 ? 2.493 14.519 1.454 1.00 70.31 87 GLY A N 1
ATOM 646 C CA . GLY A 1 87 ? 2.972 13.228 1.979 1.00 70.31 87 GLY A CA 1
ATOM 647 C C . GLY A 1 87 ? 2.266 12.614 3.178 1.00 70.31 87 GLY A C 1
ATOM 648 O O . GLY A 1 87 ? 2.513 11.448 3.477 1.00 70.31 87 GLY A O 1
ATOM 649 N N . ARG A 1 88 ? 1.386 13.347 3.865 1.00 71.38 88 ARG A N 1
ATOM 650 C CA . ARG A 1 88 ? 0.607 12.805 4.985 1.00 71.38 88 ARG A CA 1
ATOM 651 C C . ARG A 1 88 ? -0.824 12.539 4.532 1.00 71.38 88 ARG A C 1
ATOM 653 O O . ARG A 1 88 ? -1.511 13.459 4.108 1.00 71.38 88 ARG A O 1
ATOM 660 N N . HIS A 1 89 ? -1.252 11.288 4.648 1.00 71.62 89 HIS A N 1
ATOM 661 C CA . HIS A 1 89 ? -2.626 10.838 4.437 1.00 71.62 89 HIS A CA 1
ATOM 662 C C . HIS A 1 89 ? -3.006 9.983 5.652 1.00 71.62 89 HIS A C 1
ATOM 664 O O . HIS A 1 89 ? -2.233 9.114 6.056 1.00 71.62 89 HIS A O 1
ATOM 670 N N . ALA A 1 90 ? -4.152 10.265 6.269 1.00 69.50 90 ALA A N 1
ATOM 671 C CA . ALA A 1 90 ? -4.712 9.446 7.337 1.00 69.50 90 ALA A CA 1
ATOM 672 C C . ALA A 1 90 ? -5.719 8.443 6.758 1.00 69.50 90 ALA A C 1
ATOM 674 O O . ALA A 1 90 ? -6.621 8.834 6.026 1.00 69.50 90 ALA A O 1
ATOM 675 N N . ALA A 1 91 ? -5.587 7.171 7.126 1.00 71.31 91 ALA A N 1
ATOM 676 C CA . ALA A 1 91 ? -6.633 6.173 6.936 1.00 71.31 91 ALA A CA 1
ATOM 677 C C . ALA A 1 91 ? -7.274 5.897 8.301 1.00 71.31 91 ALA A C 1
ATOM 679 O O . ALA A 1 91 ? -6.562 5.589 9.258 1.00 71.31 91 ALA A O 1
ATOM 680 N N . LEU A 1 92 ? -8.599 6.022 8.397 1.00 68.44 92 LEU A N 1
ATOM 681 C CA . LEU A 1 92 ? -9.351 5.696 9.607 1.00 68.44 92 LEU A CA 1
ATOM 682 C C . LEU A 1 92 ? -10.113 4.389 9.390 1.00 68.44 92 LEU A C 1
ATOM 684 O O . LEU A 1 92 ? -10.854 4.252 8.421 1.00 68.44 92 LEU A O 1
ATOM 688 N N . MET A 1 93 ? -9.938 3.439 10.306 1.00 72.19 93 MET A N 1
ATOM 689 C CA . MET A 1 93 ? -10.741 2.220 10.389 1.00 72.19 93 MET A CA 1
ATOM 690 C C . MET A 1 93 ? -11.491 2.240 11.715 1.00 72.19 93 MET A C 1
ATOM 692 O O . MET A 1 93 ? -10.870 2.337 12.772 1.00 72.19 93 MET A O 1
ATOM 696 N N . VAL A 1 94 ? -12.819 2.174 11.646 1.00 63.09 94 VAL A N 1
ATOM 697 C CA . VAL A 1 94 ? -13.706 2.201 12.812 1.00 63.09 94 VAL A CA 1
ATOM 698 C C . VAL A 1 94 ? -14.435 0.867 12.898 1.00 63.09 94 VAL A C 1
ATOM 700 O O . VAL A 1 94 ? -14.955 0.376 11.898 1.00 63.09 94 VAL A O 1
ATOM 703 N N . LEU A 1 95 ? -14.456 0.293 14.098 1.00 64.88 95 LEU A N 1
ATOM 704 C CA . LEU A 1 95 ? -15.326 -0.820 14.457 1.00 64.88 95 LEU A CA 1
ATOM 705 C C . LEU A 1 95 ? -16.536 -0.243 15.185 1.00 64.88 95 LEU A C 1
ATOM 707 O O . LEU A 1 95 ? -16.348 0.500 16.149 1.00 64.88 95 LEU A O 1
ATOM 711 N N . LEU A 1 96 ? -17.732 -0.535 14.674 1.00 60.03 96 LEU A N 1
ATOM 712 C CA . LEU A 1 96 ? -19.005 -0.158 15.289 1.00 60.03 96 LEU A CA 1
ATOM 713 C C . LEU A 1 96 ? -19.452 -1.224 16.288 1.00 60.03 96 LEU A C 1
ATOM 715 O O . LEU A 1 96 ? -19.261 -2.421 15.970 1.00 60.03 96 LEU A O 1
#

Sequence (96 aa):
VFASWENRLKAVITTRIGGISLPPISSLSLGHLADDNPSALAANRACISRAPGIPGAPWANIDNAGFCTACRTEEFFSYKKERGLTGRHAALMVLL

Secondary structure (DSSP, 8-state):
---------------S-S--PPTTS-S----SSS---HHHHHHHHHHHTTSTTSTT--GGG----S--TTT-TTTS--TTTTTTS-----------

Foldseek 3Di:
DDDDDDDPDFDDDDDQPDFPWDPPSHDQDQDPPDPTDPVRNVRSLVVVCCDPRNPNPPPVNDDDPPDDLLVPVVVHDDCVNVVNPGDDDDDDDDDD

pLDDT: mean 75.98, std 14.38, range [25.52, 93.94]

Nearest PDB structures (foldseek):
  7f3v-assembly4_D  TM=9.585E-01  e=3.108E-02  Escherichia coli
  7f3v-assembly2_B  TM=9.569E-01  e=3.108E-02  Escherichia coli
  1z9t-assembly1_A  TM=9.417E-01  e=7.484E-02  Escherichia coli
  1rw0-assembly1_B  TM=9.400E-01  e=1.049E-01  Salmonella enterica subsp. enterica serovar Typhi
  6t0y-assembly1_A  TM=9.609E-01  e=1.802E-01  Geobacillus stearothermophilus

Radius of gyration: 15.56 Å; Cα contacts (8 Å, |Δi|>4): 86; chains: 1; bounding box: 32×36×45 Å

Mean predicted aligned error: 8.1 Å

Solvent-accessible surface area (backbone atoms only — not comparable to full-atom values): 6565 Å² total; per-residue (Å²): 139,84,86,86,81,94,70,90,78,81,87,85,84,84,63,54,71,91,34,71,34,58,83,96,56,48,19,34,42,73,68,88,84,56,97,61,59,68,67,34,37,52,52,27,51,58,47,54,38,65,32,93,90,43,72,73,51,53,74,88,78,58,86,74,94,85,73,54,43,67,82,37,62,93,82,28,79,27,28,77,72,55,73,65,76,39,76,86,80,88,86,86,86,84,86,133